Protein AF-A0A9X3M148-F1 (afdb_monomer)

Nearest PDB structures (foldseek):
  5edl-assembly1_A  TM=8.466E-01  e=3.020E-04  Bacillus subtilis

Radius of gyration: 15.79 Å; Cα contacts (8 Å, |Δi|>4): 225; chains: 1; bounding box: 52×28×41 Å

Foldseek 3Di:
DVLLLVLLLVCLVVVLVLVVVLVVVLVVDLLSNLLSLLVVLLSLCLQCVQVLDPCSSLNSLQSSQVSCLVRDPCHNVSNVVSNVLSCLLCVLCVVVVSPDDDPVSNLVSQLSSLLVVLLCSCVVSPNPDDDPVNSVVSSVSNSVSNVVSVVVSVVVSVVVVVVVVVD

Structure (mmCIF, N/CA/C/O backbone):
data_AF-A0A9X3M148-F1
#
_entry.id   AF-A0A9X3M148-F1
#
loop_
_atom_site.group_PDB
_atom_site.id
_atom_site.type_symbol
_atom_site.label_atom_id
_atom_site.label_alt_id
_atom_site.label_comp_id
_atom_site.label_asym_id
_atom_site.label_entity_id
_atom_site.label_seq_id
_atom_site.pdbx_PDB_ins_code
_atom_site.Cartn_x
_atom_site.Cartn_y
_atom_site.Cartn_z
_atom_site.occupancy
_atom_sit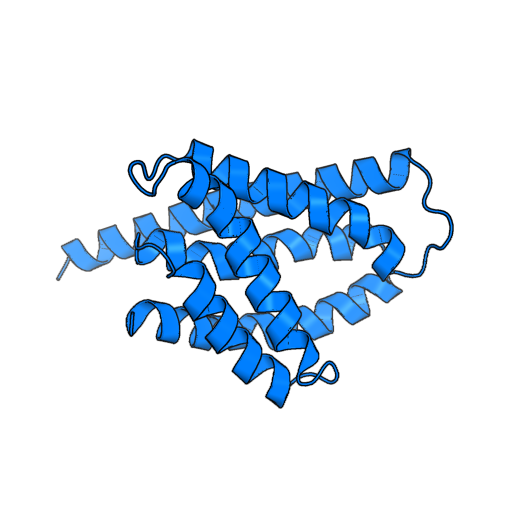e.B_iso_or_equiv
_atom_site.auth_seq_id
_atom_site.auth_comp_id
_atom_site.auth_asym_id
_atom_site.auth_atom_id
_atom_site.pdbx_PDB_model_num
ATOM 1 N N . MET A 1 1 ? -14.844 -9.957 8.561 1.00 68.12 1 MET A N 1
ATOM 2 C CA . MET A 1 1 ? -14.145 -10.593 7.429 1.00 68.12 1 MET A CA 1
ATOM 3 C C . MET A 1 1 ? -14.863 -10.338 6.116 1.00 68.12 1 MET A C 1
ATOM 5 O O . MET A 1 1 ? -14.204 -9.847 5.216 1.00 68.12 1 MET A O 1
ATOM 9 N N . LEU A 1 2 ? -16.192 -10.504 6.033 1.00 78.62 2 LEU A N 1
ATOM 10 C CA . LEU A 1 2 ? -16.962 -10.147 4.828 1.00 78.62 2 LEU A CA 1
ATOM 11 C C . LEU A 1 2 ? -16.710 -8.704 4.336 1.00 78.62 2 LEU A C 1
ATOM 13 O O . LEU A 1 2 ? -16.461 -8.490 3.161 1.00 78.62 2 LEU A O 1
ATOM 17 N N . VAL A 1 3 ? -16.671 -7.726 5.253 1.00 77.31 3 VAL A N 1
ATOM 18 C CA . VAL A 1 3 ? -16.369 -6.316 4.929 1.00 77.31 3 VAL A CA 1
ATOM 19 C C . VAL A 1 3 ? -14.938 -6.125 4.406 1.00 77.31 3 VAL A C 1
ATOM 21 O O . VAL A 1 3 ? -14.734 -5.361 3.475 1.00 77.31 3 VAL A O 1
ATOM 24 N N . ALA A 1 4 ? -13.947 -6.841 4.954 1.00 74.19 4 ALA A N 1
ATOM 25 C CA . ALA A 1 4 ? -12.562 -6.775 4.469 1.00 74.19 4 ALA A CA 1
ATOM 26 C C . ALA A 1 4 ? -12.459 -7.308 3.035 1.00 74.19 4 ALA A C 1
ATOM 28 O O . ALA A 1 4 ? -11.828 -6.683 2.189 1.00 74.19 4 ALA A O 1
ATOM 29 N N . ALA A 1 5 ? -13.135 -8.429 2.760 1.00 74.06 5 ALA A N 1
ATOM 30 C CA . ALA A 1 5 ? -13.214 -8.999 1.422 1.00 74.06 5 ALA A CA 1
ATOM 31 C C . ALA A 1 5 ? -13.942 -8.054 0.454 1.00 74.06 5 ALA A C 1
ATOM 33 O O . ALA A 1 5 ? -13.440 -7.811 -0.635 1.00 74.06 5 ALA A O 1
ATOM 34 N N . ALA A 1 6 ? -15.066 -7.455 0.862 1.00 76.94 6 ALA A N 1
ATOM 35 C CA . ALA A 1 6 ? -15.796 -6.487 0.044 1.00 76.94 6 ALA A CA 1
ATOM 36 C C . ALA A 1 6 ? -14.955 -5.242 -0.287 1.00 76.94 6 ALA A C 1
ATOM 38 O O . ALA A 1 6 ? -14.970 -4.788 -1.426 1.00 76.94 6 ALA A O 1
ATOM 39 N N . ILE A 1 7 ? -14.179 -4.724 0.674 1.00 77.31 7 ILE A N 1
ATOM 40 C CA . ILE A 1 7 ? -13.238 -3.616 0.444 1.00 77.31 7 ILE A CA 1
ATOM 41 C C . ILE A 1 7 ? -12.110 -4.051 -0.502 1.00 77.31 7 ILE A C 1
ATOM 43 O O . ILE A 1 7 ? -11.771 -3.312 -1.423 1.00 77.31 7 ILE A O 1
ATOM 47 N N . GLY A 1 8 ? -11.566 -5.259 -0.320 1.00 72.88 8 GLY A N 1
ATOM 48 C CA . GLY A 1 8 ? -10.577 -5.835 -1.234 1.00 72.88 8 GLY A CA 1
ATOM 49 C C . GLY A 1 8 ? -11.104 -5.926 -2.668 1.00 72.88 8 GLY A C 1
ATOM 50 O O . GLY A 1 8 ? -10.461 -5.441 -3.594 1.00 72.88 8 GLY A O 1
ATOM 51 N N . VAL A 1 9 ? -12.319 -6.445 -2.858 1.00 76.25 9 VAL A N 1
ATOM 52 C CA . VAL A 1 9 ? -12.974 -6.505 -4.174 1.00 76.25 9 VAL A CA 1
ATOM 53 C C . VAL A 1 9 ? -13.221 -5.100 -4.729 1.00 76.25 9 VAL A C 1
ATOM 55 O O . VAL A 1 9 ? -12.848 -4.825 -5.866 1.00 76.25 9 VAL A O 1
ATOM 58 N N . ALA A 1 10 ? -13.767 -4.178 -3.934 1.00 77.44 10 ALA A N 1
ATOM 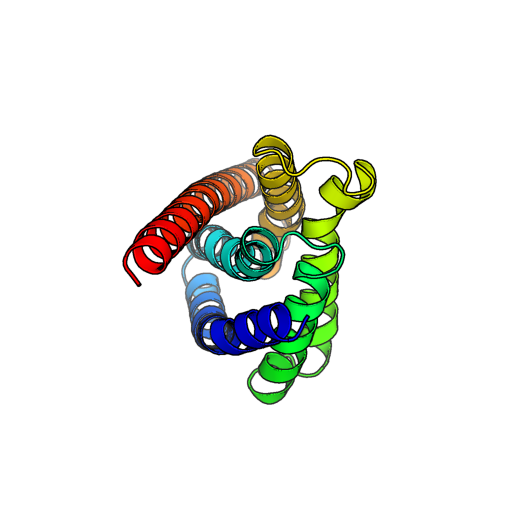59 C CA . ALA A 1 10 ? -14.030 -2.807 -4.376 1.00 77.44 10 ALA A CA 1
ATOM 60 C C . ALA A 1 10 ? -12.755 -2.086 -4.821 1.00 77.44 10 ALA A C 1
ATOM 62 O O . ALA A 1 10 ? -12.759 -1.344 -5.799 1.00 77.44 10 ALA A O 1
ATOM 63 N N . GLY A 1 11 ? -11.646 -2.319 -4.135 1.00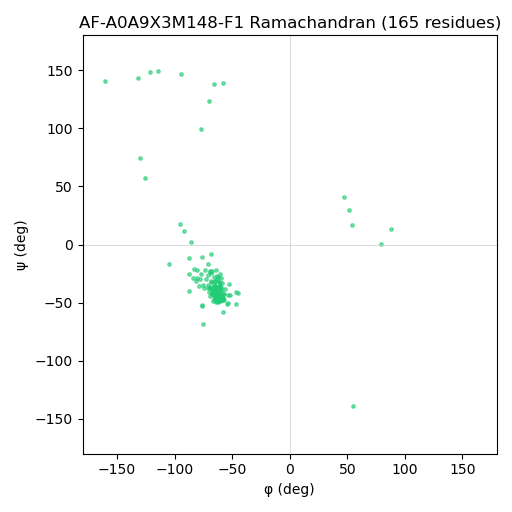 69.62 11 GLY A N 1
ATOM 64 C CA . GLY A 1 11 ? -10.403 -1.684 -4.518 1.00 69.62 11 GLY A CA 1
ATOM 65 C C . GLY A 1 11 ? -9.587 -2.453 -5.561 1.00 69.62 11 GLY A C 1
ATOM 66 O O . GLY A 1 11 ? -8.710 -1.865 -6.184 1.00 69.62 11 GLY A O 1
ATOM 67 N N . SER A 1 12 ? -9.919 -3.712 -5.863 1.00 70.31 12 SER A N 1
ATOM 68 C CA . SER A 1 12 ? -9.407 -4.374 -7.073 1.00 70.31 12 SER A CA 1
ATOM 69 C C . SER A 1 12 ? -9.837 -3.626 -8.343 1.00 70.31 12 SER A C 1
ATOM 71 O O . SER A 1 12 ? -9.043 -3.482 -9.270 1.00 70.31 12 SER A O 1
ATOM 73 N N . LEU A 1 13 ? -11.028 -3.013 -8.323 1.00 74.88 13 LEU A N 1
ATOM 74 C CA . LEU A 1 13 ? -11.509 -2.101 -9.366 1.00 74.88 13 LEU A CA 1
ATOM 75 C C . LEU A 1 13 ? -10.614 -0.864 -9.541 1.00 74.88 13 LEU A C 1
ATOM 77 O O . LEU A 1 13 ? -10.581 -0.285 -10.621 1.00 74.88 13 LEU A O 1
ATOM 81 N N . VAL A 1 14 ? -9.888 -0.468 -8.491 1.00 76.00 14 VAL A N 1
ATOM 82 C CA . VAL A 1 14 ? -8.891 0.609 -8.531 1.00 76.00 14 VAL A CA 1
ATOM 83 C C . VAL A 1 14 ? -7.526 0.062 -8.950 1.00 76.00 14 VAL A C 1
ATOM 85 O O . VAL A 1 14 ? -6.841 0.694 -9.748 1.00 76.00 14 VAL A O 1
ATOM 88 N N . VAL A 1 15 ? -7.134 -1.126 -8.477 1.00 72.00 15 VAL A N 1
ATOM 89 C CA . VAL A 1 15 ? -5.830 -1.737 -8.793 1.00 72.00 15 VAL A CA 1
ATOM 90 C C . VAL A 1 15 ? -5.676 -2.067 -10.267 1.00 72.00 15 VAL A C 1
ATOM 92 O O . VAL A 1 15 ? -4.602 -1.836 -10.814 1.00 72.00 15 VAL A O 1
ATOM 95 N N . VAL A 1 16 ? -6.715 -2.569 -10.934 1.00 72.56 16 VAL A N 1
ATOM 96 C CA . VAL A 1 16 ? -6.626 -2.912 -12.361 1.00 72.56 16 VAL A CA 1
ATOM 97 C C . VAL A 1 16 ? -6.229 -1.696 -13.216 1.00 72.56 16 VAL A C 1
ATOM 99 O O . VAL A 1 16 ? -5.169 -1.754 -13.842 1.00 72.56 16 VAL A O 1
ATOM 102 N N . PRO A 1 17 ? -6.970 -0.567 -13.221 1.00 73.31 17 PRO A N 1
ATOM 103 C CA . PRO A 1 17 ? -6.571 0.614 -13.986 1.00 73.31 17 PRO A CA 1
ATOM 104 C C . PRO A 1 17 ? -5.267 1.234 -13.472 1.00 73.31 17 PRO A C 1
ATOM 106 O O . PRO A 1 17 ? -4.484 1.752 -14.267 1.00 73.31 17 PRO A O 1
ATOM 109 N N . LEU A 1 18 ? -4.990 1.140 -12.167 1.00 74.50 18 LEU A N 1
ATOM 110 C CA . LEU A 1 18 ? -3.735 1.619 -11.587 1.00 74.50 18 LEU A CA 1
ATOM 111 C C . LEU A 1 18 ? -2.520 0.836 -12.102 1.00 74.50 18 LEU A C 1
ATOM 113 O O . LEU A 1 18 ? -1.475 1.431 -12.350 1.00 74.50 18 LEU A O 1
ATOM 117 N N . THR A 1 19 ? -2.669 -0.472 -12.315 1.00 71.62 19 THR A N 1
ATOM 118 C CA . THR A 1 19 ? -1.617 -1.335 -12.870 1.00 71.62 19 THR A CA 1
ATOM 119 C C . THR A 1 19 ? -1.298 -0.918 -14.304 1.00 71.62 19 THR A C 1
ATOM 121 O O . THR A 1 19 ? -0.129 -0.769 -14.653 1.00 71.62 19 THR A O 1
ATOM 124 N N . TYR A 1 20 ? -2.320 -0.631 -15.120 1.00 71.81 20 TYR A N 1
ATOM 125 C CA . TYR A 1 20 ? -2.113 -0.087 -16.467 1.00 71.81 20 TYR A CA 1
ATOM 126 C C . TYR A 1 20 ? -1.420 1.281 -16.423 1.00 71.81 20 TYR A C 1
ATOM 128 O O . TYR A 1 20 ? -0.430 1.484 -17.125 1.00 71.81 20 TYR A O 1
ATOM 136 N N . LEU A 1 21 ? -1.874 2.193 -15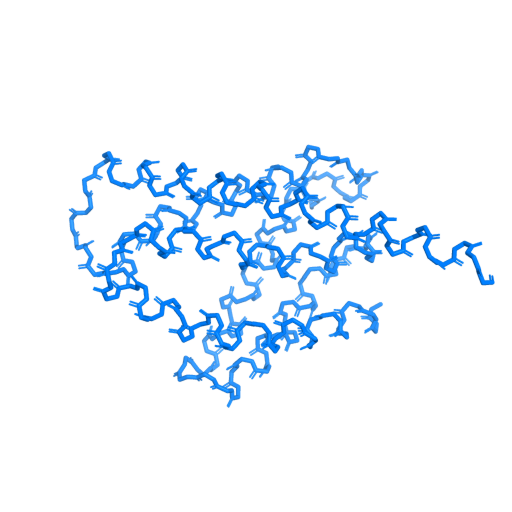.556 1.00 74.56 21 LEU A N 1
ATOM 137 C CA . LEU A 1 21 ? -1.227 3.494 -15.344 1.00 74.56 21 LEU A CA 1
ATOM 138 C C . LEU A 1 21 ? 0.245 3.356 -14.942 1.00 74.56 21 LEU A C 1
ATOM 140 O O . LEU A 1 21 ? 1.068 4.133 -15.415 1.00 74.56 21 LEU A O 1
ATOM 144 N N . GLN A 1 22 ? 0.590 2.371 -14.114 1.00 69.44 22 GLN A N 1
ATOM 145 C CA . GLN A 1 22 ? 1.971 2.109 -13.707 1.00 69.44 22 GLN A CA 1
ATOM 146 C C . GLN A 1 22 ? 2.859 1.655 -14.861 1.00 69.44 22 GLN A C 1
ATOM 148 O O . GLN A 1 22 ? 4.009 2.084 -14.938 1.00 69.44 22 GLN A O 1
ATOM 153 N N . VAL A 1 23 ? 2.340 0.824 -15.767 1.00 69.81 23 VAL A N 1
ATOM 154 C CA . VAL A 1 23 ? 3.083 0.397 -16.961 1.00 69.81 23 VAL A CA 1
ATOM 155 C C . VAL A 1 23 ? 3.384 1.604 -17.853 1.00 69.81 23 VAL A C 1
ATOM 157 O O . VAL A 1 23 ? 4.532 1.800 -18.249 1.00 69.81 23 VAL A O 1
ATOM 160 N N . PHE A 1 24 ? 2.398 2.475 -18.090 1.00 68.75 24 PHE A N 1
ATOM 161 C CA . PHE A 1 24 ? 2.614 3.729 -18.824 1.00 68.75 24 PHE A CA 1
ATOM 162 C C . PHE A 1 24 ? 3.572 4.681 -18.093 1.00 68.75 24 PHE A C 1
ATOM 164 O O . PHE A 1 24 ? 4.462 5.267 -18.710 1.00 68.75 24 PHE A O 1
ATOM 171 N N . ALA A 1 25 ? 3.432 4.808 -16.773 1.00 68.38 25 ALA A N 1
ATOM 172 C CA . ALA A 1 25 ? 4.310 5.618 -15.936 1.00 68.38 25 ALA A CA 1
ATOM 173 C C . ALA A 1 25 ? 5.762 5.121 -15.952 1.00 68.38 25 ALA A C 1
ATOM 175 O O . ALA A 1 25 ? 6.677 5.942 -15.941 1.00 68.38 25 ALA A O 1
ATOM 176 N N . GLY A 1 26 ? 5.973 3.803 -16.008 1.00 62.00 26 GLY A N 1
ATOM 177 C CA . GLY A 1 26 ? 7.296 3.188 -16.102 1.00 62.00 26 GLY A CA 1
ATOM 178 C C . GLY A 1 26 ? 8.012 3.526 -17.405 1.00 62.00 26 GLY A C 1
ATOM 179 O O . GLY A 1 26 ? 9.214 3.762 -17.388 1.00 62.00 26 GLY A O 1
ATOM 180 N N . ILE A 1 27 ? 7.272 3.639 -18.510 1.00 64.88 27 ILE A N 1
ATOM 181 C CA . ILE A 1 27 ? 7.819 4.089 -19.799 1.00 64.88 27 ILE A CA 1
ATOM 182 C C . ILE A 1 27 ? 8.154 5.587 -19.751 1.00 64.88 27 ILE A C 1
ATOM 184 O O . ILE A 1 27 ? 9.126 6.025 -20.361 1.00 64.88 27 ILE A O 1
ATOM 188 N N . ALA A 1 28 ? 7.358 6.373 -19.019 1.00 64.88 28 ALA A N 1
ATOM 189 C CA . ALA A 1 28 ? 7.547 7.811 -18.912 1.00 64.88 28 ALA A CA 1
ATOM 190 C C . ALA A 1 28 ? 8.728 8.175 -18.002 1.00 64.88 28 ALA A C 1
ATOM 192 O O . ALA A 1 28 ? 9.711 8.709 -18.502 1.00 64.88 28 ALA A O 1
ATOM 193 N N . HIS A 1 29 ? 8.632 7.941 -16.686 1.00 70.56 29 HIS A N 1
ATOM 194 C CA . HIS A 1 29 ? 9.628 8.360 -15.687 1.00 70.56 29 HIS A CA 1
ATOM 195 C C . HIS A 1 29 ? 9.496 7.566 -14.370 1.00 70.56 29 HIS A C 1
ATOM 197 O O . HIS A 1 29 ? 8.401 7.404 -13.827 1.00 70.56 29 HIS A O 1
ATOM 203 N N . VAL A 1 30 ? 10.636 7.204 -13.763 1.00 67.19 30 VAL A N 1
ATOM 204 C CA . VAL A 1 30 ? 10.735 6.476 -12.473 1.00 67.19 30 VAL A CA 1
ATOM 205 C C . VAL A 1 30 ? 9.936 7.129 -11.332 1.00 67.19 30 VAL A C 1
ATOM 207 O O . VAL A 1 30 ? 9.379 6.442 -10.477 1.00 67.19 30 VAL A O 1
ATOM 210 N N . TYR A 1 31 ? 9.842 8.461 -11.324 1.00 67.00 31 TYR A N 1
ATOM 211 C CA . TYR A 1 31 ? 9.167 9.209 -10.262 1.00 67.00 31 TYR A CA 1
ATOM 212 C C . TYR A 1 31 ? 7.640 9.089 -10.311 1.00 67.00 31 TYR A C 1
ATOM 214 O O . TYR A 1 31 ? 7.006 9.111 -9.256 1.00 67.00 31 TYR A O 1
ATOM 222 N N . LEU A 1 32 ? 7.039 8.903 -11.496 1.00 70.50 32 LEU A N 1
ATOM 223 C CA . LEU A 1 32 ? 5.601 8.626 -11.578 1.00 70.50 32 LEU A CA 1
ATOM 224 C C . LEU A 1 32 ? 5.280 7.249 -10.991 1.00 70.50 32 LEU A C 1
ATOM 226 O O . LEU A 1 32 ? 4.293 7.107 -10.270 1.00 70.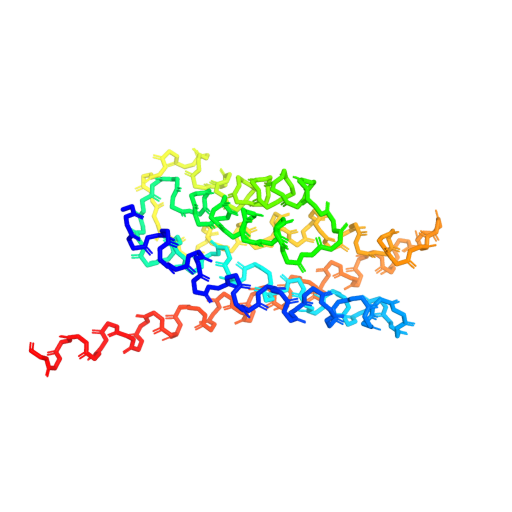50 32 LEU A O 1
ATOM 230 N N . VAL A 1 33 ? 6.136 6.253 -11.237 1.00 69.75 33 VAL A N 1
ATOM 231 C CA . VAL A 1 33 ? 5.988 4.924 -10.629 1.00 69.75 33 VAL A CA 1
ATOM 232 C C . VAL A 1 33 ? 6.055 5.038 -9.105 1.00 69.75 33 VAL A C 1
ATOM 234 O O . VAL A 1 33 ? 5.179 4.519 -8.416 1.00 69.75 33 VAL A O 1
ATOM 237 N N . ALA A 1 34 ? 7.009 5.804 -8.568 1.00 71.31 34 ALA A N 1
ATOM 238 C CA . ALA A 1 34 ? 7.103 6.042 -7.128 1.00 71.31 34 ALA A CA 1
ATOM 239 C C . ALA A 1 34 ? 5.854 6.738 -6.545 1.00 71.31 34 ALA A C 1
ATOM 241 O O . ALA A 1 34 ? 5.422 6.390 -5.447 1.00 71.31 34 ALA A O 1
ATOM 242 N N . ALA A 1 35 ? 5.231 7.667 -7.277 1.00 73.69 35 ALA A N 1
ATOM 243 C CA . ALA A 1 35 ? 3.999 8.326 -6.835 1.00 73.69 35 ALA A CA 1
ATOM 244 C C . ALA A 1 35 ? 2.807 7.354 -6.752 1.00 73.69 35 ALA A C 1
ATOM 246 O O . ALA A 1 35 ? 2.021 7.394 -5.803 1.00 73.69 35 ALA A O 1
ATOM 247 N N . THR A 1 36 ? 2.697 6.427 -7.710 1.00 75.56 36 THR A N 1
ATOM 248 C CA . THR A 1 36 ? 1.616 5.424 -7.718 1.00 75.56 36 THR A CA 1
ATOM 249 C C . THR A 1 36 ? 1.706 4.410 -6.574 1.00 75.56 36 THR A C 1
ATOM 251 O O . THR A 1 36 ? 0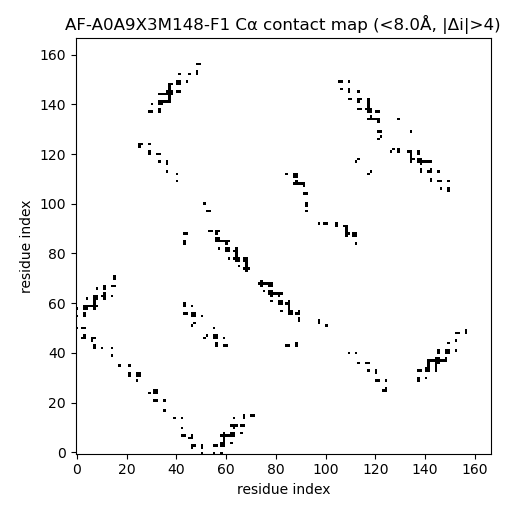.672 3.886 -6.161 1.00 75.56 36 THR A O 1
ATOM 254 N N . LEU A 1 37 ? 2.893 4.191 -5.989 1.00 75.75 37 LEU A N 1
ATOM 255 C CA . LEU A 1 37 ? 3.063 3.309 -4.823 1.00 75.75 37 LEU A CA 1
ATOM 256 C C . LEU A 1 37 ? 2.232 3.767 -3.613 1.00 75.75 37 LEU A C 1
ATOM 258 O O . LEU A 1 37 ? 1.776 2.937 -2.830 1.00 75.75 37 LEU A O 1
ATOM 262 N N . GLY A 1 38 ? 1.967 5.071 -3.485 1.00 73.88 38 GLY A N 1
ATOM 263 C CA . GLY A 1 38 ? 1.088 5.586 -2.435 1.00 73.88 38 GLY A CA 1
ATOM 264 C C . GLY A 1 38 ? -0.368 5.123 -2.579 1.00 73.88 38 GLY A C 1
ATOM 265 O O . GLY A 1 38 ? -1.012 4.828 -1.570 1.00 73.88 38 GLY A O 1
ATOM 266 N N . LEU A 1 39 ? -0.883 4.998 -3.812 1.00 77.31 39 LEU A N 1
ATOM 267 C CA . LEU A 1 39 ? -2.227 4.451 -4.061 1.00 77.31 39 LEU A CA 1
ATOM 268 C C . LEU A 1 39 ? -2.290 2.952 -3.761 1.00 77.31 39 LEU A C 1
ATOM 270 O O . LEU A 1 39 ? -3.290 2.485 -3.217 1.00 77.31 39 LEU A O 1
ATOM 274 N N . TRP A 1 40 ? -1.226 2.214 -4.084 1.00 74.94 40 TRP A N 1
ATOM 275 C CA . TRP A 1 40 ? -1.110 0.795 -3.742 1.00 74.94 40 TRP A CA 1
ATOM 276 C C . TRP A 1 40 ? -1.166 0.586 -2.230 1.00 74.94 40 TRP A C 1
ATOM 278 O O . TRP A 1 40 ? -1.959 -0.212 -1.731 1.00 74.94 40 TRP A O 1
ATOM 288 N N . PHE A 1 41 ? -0.409 1.390 -1.483 1.00 78.19 41 PHE A N 1
ATOM 289 C CA . PHE A 1 41 ? -0.444 1.352 -0.028 1.00 78.19 41 PHE A CA 1
ATOM 290 C C . PHE A 1 41 ? -1.833 1.694 0.533 1.00 78.19 41 PHE A C 1
ATOM 292 O O . PHE A 1 41 ? -2.320 1.001 1.429 1.00 78.19 41 PHE A O 1
ATOM 299 N N . LEU A 1 42 ? -2.494 2.734 0.001 1.00 78.50 42 LEU A N 1
ATOM 300 C CA . LEU A 1 42 ? -3.839 3.131 0.432 1.00 78.50 42 LEU A CA 1
ATOM 301 C C . LEU A 1 42 ? -4.807 1.954 0.364 1.00 78.50 42 LEU A C 1
ATOM 303 O O . LEU A 1 42 ? -5.517 1.665 1.324 1.00 78.50 42 LEU A O 1
ATOM 307 N N . GLN A 1 43 ? -4.824 1.284 -0.779 1.00 75.69 43 GLN A N 1
ATOM 308 C CA . GLN A 1 43 ? -5.747 0.205 -1.061 1.00 75.69 43 GLN A CA 1
ATOM 309 C C . GLN A 1 43 ? -5.628 -0.939 -0.042 1.00 75.69 43 GLN A C 1
ATOM 311 O O . GLN A 1 43 ? -6.632 -1.448 0.456 1.00 75.69 43 GLN A O 1
ATOM 316 N N . CYS A 1 44 ? -4.402 -1.308 0.312 1.00 76.06 44 CYS A N 1
ATOM 317 C CA . CYS A 1 44 ? -4.144 -2.384 1.262 1.00 76.06 44 CYS A CA 1
ATOM 318 C C . CYS A 1 44 ? -4.366 -1.936 2.721 1.00 76.06 44 CYS A C 1
ATOM 320 O O . CYS A 1 44 ? -4.793 -2.725 3.567 1.00 76.06 44 CYS A O 1
ATOM 322 N N . VAL A 1 45 ? -4.149 -0.652 3.033 1.00 79.50 45 VAL A N 1
ATOM 323 C CA . VAL A 1 45 ? -4.285 -0.125 4.401 1.00 79.50 45 VAL A CA 1
ATOM 324 C C . VAL A 1 45 ? -5.727 0.250 4.772 1.00 79.50 45 VAL A C 1
ATOM 326 O O . VAL A 1 45 ? -6.104 0.152 5.941 1.00 79.50 45 VAL A O 1
ATOM 329 N N . VAL A 1 46 ? -6.569 0.643 3.811 1.00 79.25 46 VAL A N 1
ATOM 330 C CA . VAL A 1 46 ? -7.991 0.983 4.031 1.00 79.25 46 VAL A CA 1
ATOM 331 C C . VAL A 1 46 ? -8.784 -0.138 4.727 1.00 79.25 46 VAL A C 1
ATOM 333 O O . VAL A 1 46 ? -9.413 0.151 5.751 1.00 79.25 46 VAL A O 1
ATOM 336 N N . PRO A 1 47 ? -8.758 -1.410 4.277 1.00 77.44 47 PRO A N 1
ATOM 337 C CA . PRO A 1 47 ? -9.464 -2.492 4.966 1.00 77.44 47 PRO A CA 1
ATOM 338 C C . PRO A 1 47 ? -8.949 -2.688 6.396 1.00 77.44 47 PRO A C 1
ATOM 340 O O . PRO A 1 47 ? -9.735 -2.986 7.298 1.00 77.44 47 PRO A O 1
ATOM 343 N N . LEU A 1 48 ? -7.659 -2.442 6.639 1.00 78.62 48 LEU A N 1
ATOM 344 C CA . LEU A 1 48 ? -7.058 -2.503 7.968 1.00 78.62 48 LEU A CA 1
ATOM 345 C C . LEU A 1 48 ? -7.538 -1.352 8.878 1.00 78.62 48 LEU A C 1
ATOM 347 O O . LEU A 1 48 ? -7.865 -1.589 10.043 1.00 78.62 48 LEU A O 1
ATOM 351 N N . ILE A 1 49 ? -7.662 -0.129 8.346 1.00 78.69 49 ILE A N 1
ATOM 352 C CA . ILE A 1 49 ? -8.191 1.049 9.064 1.00 78.69 49 ILE A CA 1
ATOM 353 C C . ILE A 1 49 ? -9.666 0.858 9.447 1.00 78.69 49 ILE A C 1
ATOM 355 O O . ILE A 1 49 ? -10.064 1.237 10.557 1.00 78.69 49 ILE A O 1
ATOM 359 N N . VAL A 1 50 ? -10.467 0.290 8.539 1.00 76.56 50 VAL A N 1
ATOM 360 C CA . VAL A 1 50 ? -11.916 0.102 8.718 1.00 76.56 50 VAL A CA 1
ATOM 361 C C . VAL A 1 50 ? -12.209 -1.067 9.653 1.00 76.56 50 VAL A C 1
ATOM 363 O O . VAL A 1 50 ? -12.944 -0.908 10.627 1.00 76.56 50 VAL A O 1
ATOM 366 N N . VAL A 1 51 ? -11.630 -2.239 9.378 1.00 79.00 51 VAL A N 1
ATOM 367 C CA . VAL A 1 51 ? -11.984 -3.478 10.084 1.00 79.00 51 VAL A CA 1
ATOM 368 C C . VAL A 1 51 ? -11.264 -3.586 11.426 1.00 79.00 51 VAL A C 1
ATOM 370 O O . VAL A 1 51 ? -11.833 -4.157 12.356 1.00 79.00 51 VAL A O 1
ATOM 373 N N . ARG A 1 52 ? -10.046 -3.032 11.553 1.00 76.38 52 ARG A N 1
ATOM 374 C CA . ARG A 1 52 ? -9.208 -3.092 12.769 1.00 76.38 52 ARG A CA 1
ATOM 375 C C . ARG A 1 52 ? -9.117 -4.500 13.369 1.00 76.38 52 ARG A C 1
ATOM 377 O O . ARG A 1 52 ? -9.213 -4.683 14.582 1.00 76.38 52 ARG A O 1
ATOM 384 N N . LYS A 1 53 ? -8.982 -5.511 12.507 1.00 78.50 53 LYS A N 1
ATOM 385 C CA . LYS A 1 53 ? -8.771 -6.908 12.906 1.00 78.50 53 LYS A CA 1
ATOM 386 C C . LYS A 1 53 ? -7.465 -7.437 12.319 1.00 78.50 53 LYS A C 1
ATOM 388 O O . LYS A 1 53 ? -7.114 -7.026 11.211 1.00 78.50 53 LYS A O 1
ATOM 393 N N . PRO A 1 54 ? -6.784 -8.357 13.026 1.00 76.94 54 PRO A N 1
ATOM 394 C CA . PRO A 1 54 ? -5.676 -9.106 12.445 1.00 76.94 54 PRO A CA 1
ATOM 395 C C . PRO A 1 54 ? -6.151 -9.860 11.196 1.00 76.94 54 PRO A C 1
ATOM 397 O O . PRO A 1 54 ? -7.268 -10.381 11.162 1.00 76.94 54 PRO A O 1
ATOM 400 N N . GLY A 1 55 ? -5.325 -9.869 10.161 1.00 77.25 55 GLY A N 1
ATOM 401 C CA . GLY A 1 55 ? -5.539 -10.500 8.865 1.00 77.25 55 GLY A CA 1
ATOM 402 C C . GLY A 1 55 ? -6.432 -9.714 7.908 1.00 77.25 55 GLY A C 1
ATOM 403 O O . GLY A 1 55 ? -6.691 -10.183 6.803 1.00 77.25 55 GLY A O 1
ATOM 404 N N . ALA A 1 56 ? -6.943 -8.538 8.293 1.00 81.31 56 ALA A N 1
ATOM 405 C CA . ALA A 1 56 ? -7.860 -7.781 7.437 1.00 81.31 56 ALA A CA 1
ATOM 406 C C . ALA A 1 56 ? -7.183 -7.280 6.152 1.00 81.31 56 ALA A C 1
ATOM 408 O O . ALA A 1 56 ? -7.791 -7.350 5.085 1.00 81.31 56 ALA A O 1
ATOM 409 N N . SER A 1 57 ? -5.933 -6.814 6.262 1.00 81.69 57 SER A N 1
ATOM 410 C CA . SER A 1 57 ? -5.111 -6.417 5.112 1.00 81.69 57 SER A CA 1
ATOM 411 C C . SER A 1 57 ? -4.829 -7.628 4.228 1.00 81.69 57 SER A C 1
ATOM 413 O O . SER A 1 57 ? -5.122 -7.599 3.036 1.00 81.69 57 SER A O 1
ATOM 415 N N . LEU A 1 58 ? -4.372 -8.735 4.825 1.00 84.56 58 LEU A N 1
ATOM 416 C CA . LEU A 1 58 ? -4.037 -9.960 4.103 1.00 84.56 58 LEU A CA 1
ATOM 417 C C . LEU A 1 58 ? -5.221 -10.525 3.299 1.00 84.56 58 LEU A C 1
ATOM 419 O O . LEU A 1 58 ? -5.071 -10.836 2.122 1.00 84.56 58 LEU A O 1
ATOM 423 N N . ILE A 1 59 ? -6.409 -10.618 3.907 1.00 84.06 59 ILE A N 1
ATOM 424 C CA . ILE A 1 59 ? -7.616 -11.134 3.238 1.00 84.06 59 ILE A CA 1
ATOM 425 C C . ILE A 1 59 ? -8.051 -10.200 2.106 1.00 84.06 59 ILE A C 1
ATOM 427 O O . ILE A 1 59 ? -8.443 -10.674 1.040 1.00 84.06 59 ILE A O 1
ATOM 431 N N . ALA A 1 60 ? -7.984 -8.884 2.321 1.00 83.69 60 ALA A N 1
ATOM 432 C CA . ALA A 1 60 ? -8.320 -7.921 1.283 1.00 83.69 60 ALA A CA 1
ATOM 433 C C . ALA A 1 60 ? -7.341 -8.013 0.105 1.00 83.69 60 ALA A C 1
ATOM 435 O O . ALA A 1 60 ? -7.786 -8.099 -1.037 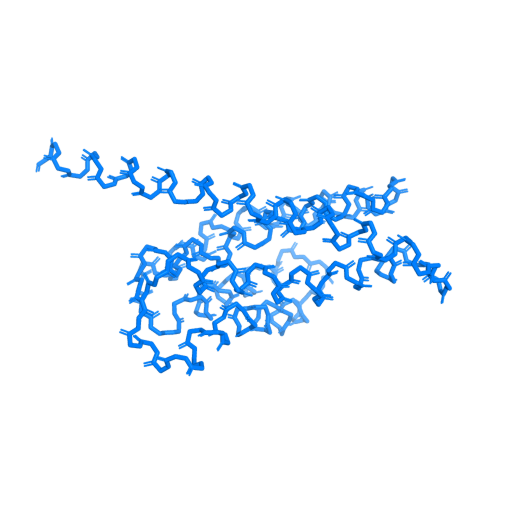1.00 83.69 60 ALA A O 1
ATOM 436 N N . CYS A 1 61 ? -6.038 -8.094 0.380 1.00 82.69 61 CYS A N 1
ATOM 437 C CA . CYS A 1 61 ? -5.001 -8.249 -0.638 1.00 82.69 61 CYS A CA 1
ATOM 438 C C . CYS A 1 61 ? -5.119 -9.579 -1.387 1.00 82.69 61 CYS A C 1
ATOM 440 O O . CYS A 1 61 ? -4.933 -9.617 -2.598 1.00 82.69 61 CYS A O 1
ATOM 442 N N . LEU A 1 62 ? -5.490 -10.662 -0.700 1.00 84.25 62 LEU A N 1
ATOM 443 C CA . LEU A 1 62 ? -5.749 -11.953 -1.334 1.00 84.25 62 LEU A CA 1
ATOM 444 C C . LEU A 1 62 ? -6.953 -11.865 -2.277 1.00 84.25 62 LEU A C 1
ATOM 446 O O . LEU A 1 62 ? -6.856 -12.287 -3.426 1.00 84.25 62 LEU A O 1
ATOM 450 N N . ALA A 1 63 ? -8.061 -11.264 -1.832 1.00 83.50 63 ALA A N 1
ATOM 451 C CA . ALA A 1 63 ? -9.234 -11.050 -2.679 1.00 83.50 63 ALA A CA 1
ATOM 452 C C . ALA A 1 63 ? -8.894 -10.187 -3.906 1.00 83.50 63 ALA A C 1
ATOM 454 O O . ALA A 1 63 ? -9.269 -10.529 -5.027 1.00 83.50 63 ALA A O 1
ATOM 455 N N . MET A 1 64 ? -8.125 -9.112 -3.714 1.00 80.94 64 MET A N 1
ATOM 456 C CA . MET A 1 64 ? -7.631 -8.291 -4.820 1.00 80.94 64 MET A CA 1
ATOM 457 C C . MET A 1 64 ? -6.727 -9.072 -5.762 1.00 80.94 64 MET A C 1
ATOM 459 O O . MET A 1 64 ? -6.825 -8.892 -6.968 1.00 80.94 64 MET A O 1
ATOM 463 N N . GLY A 1 65 ? -5.852 -9.919 -5.223 1.00 78.38 65 GLY A N 1
ATOM 464 C CA . GLY A 1 65 ? -4.931 -10.733 -5.999 1.00 78.38 65 GLY A CA 1
ATOM 465 C C . GLY A 1 65 ? -5.660 -11.725 -6.877 1.00 78.38 65 GLY A C 1
ATOM 466 O O . GLY A 1 65 ? -5.310 -11.852 -8.043 1.00 78.38 65 GLY A O 1
ATOM 467 N N . VAL A 1 66 ? -6.714 -12.361 -6.365 1.00 82.75 66 VAL A N 1
ATOM 468 C CA . VAL A 1 66 ? -7.558 -13.270 -7.152 1.00 82.75 66 VAL A CA 1
ATOM 469 C C . VAL A 1 66 ? -8.228 -12.533 -8.314 1.00 82.75 66 VAL A C 1
ATOM 471 O O . VAL A 1 66 ? -8.200 -13.025 -9.440 1.00 82.75 66 VAL A O 1
ATOM 474 N N . VAL A 1 67 ? -8.776 -11.336 -8.076 1.00 80.12 67 VAL A N 1
ATOM 475 C CA . VAL A 1 67 ? -9.373 -10.525 -9.153 1.00 80.12 67 VAL A CA 1
ATOM 476 C C . VAL A 1 67 ? -8.301 -10.068 -10.143 1.00 80.12 67 VAL A C 1
ATOM 478 O O . VAL A 1 67 ? -8.457 -10.241 -11.349 1.00 80.12 67 VAL A O 1
ATOM 481 N N . SER A 1 68 ? -7.180 -9.554 -9.635 1.00 73.31 68 SER A N 1
ATOM 482 C CA . SER A 1 68 ? -6.062 -9.073 -10.444 1.00 73.31 68 SER A CA 1
ATOM 483 C C . SER A 1 68 ? -5.476 -10.186 -11.311 1.00 73.31 68 SER A C 1
ATOM 485 O O . SER A 1 68 ? -5.207 -9.953 -12.485 1.00 73.31 68 SER A O 1
ATOM 487 N N . ALA A 1 69 ? -5.367 -11.411 -10.794 1.00 76.62 69 ALA A N 1
ATOM 488 C CA . ALA A 1 69 ? -4.890 -12.573 -11.537 1.00 76.62 69 ALA A CA 1
ATOM 489 C C . ALA A 1 69 ? -5.789 -12.944 -12.724 1.00 76.62 69 ALA A C 1
ATOM 491 O O . ALA A 1 69 ? -5.290 -13.470 -13.716 1.00 76.62 69 ALA A O 1
ATOM 492 N N . ALA A 1 70 ? -7.092 -12.658 -12.643 1.00 74.62 70 ALA A N 1
ATOM 493 C CA . ALA A 1 70 ? -8.023 -12.859 -13.751 1.00 74.62 70 ALA A CA 1
ATOM 494 C C . ALA A 1 70 ? -7.972 -11.717 -14.784 1.00 74.62 70 ALA A C 1
ATOM 496 O O . ALA A 1 70 ? -8.255 -11.937 -15.958 1.00 74.62 70 ALA A O 1
ATOM 497 N N . THR A 1 71 ? -7.627 -10.498 -14.358 1.00 71.06 71 THR A N 1
ATOM 498 C CA . THR A 1 71 ? -7.704 -9.286 -15.198 1.00 71.06 71 THR A CA 1
ATOM 499 C C . THR A 1 71 ? -6.365 -8.764 -15.724 1.00 71.06 71 THR A C 1
ATOM 501 O O . THR A 1 71 ? -6.357 -7.940 -16.638 1.00 71.06 71 THR A O 1
ATOM 504 N N . THR A 1 72 ? -5.237 -9.181 -15.145 1.00 65.88 72 THR A N 1
ATOM 505 C CA . THR A 1 72 ? -3.902 -8.664 -15.485 1.00 65.88 72 THR A CA 1
ATOM 506 C C . THR A 1 72 ? -3.021 -9.738 -16.126 1.00 65.88 72 THR A C 1
ATOM 508 O O . THR A 1 72 ? -3.117 -10.915 -15.776 1.00 65.88 72 THR A O 1
ATOM 511 N N . PRO A 1 73 ? -2.097 -9.348 -17.026 1.00 62.81 73 PRO A N 1
ATOM 512 C CA . PRO A 1 73 ? -1.183 -10.283 -17.686 1.00 62.81 73 PRO A CA 1
ATOM 513 C C . PRO A 1 73 ? -0.144 -10.909 -16.738 1.00 62.81 73 PRO A C 1
ATOM 515 O O . PRO A 1 73 ? 0.554 -11.837 -17.132 1.00 62.81 73 PRO A O 1
ATOM 518 N N . PHE A 1 74 ? -0.048 -10.442 -15.486 1.00 64.06 74 PHE A N 1
ATOM 519 C CA . PHE A 1 74 ? 0.800 -11.043 -14.450 1.00 64.06 74 PHE A CA 1
ATOM 520 C C . PHE A 1 74 ? 0.264 -12.395 -13.947 1.00 64.06 74 PHE A C 1
ATOM 522 O O . PHE A 1 74 ? 1.007 -13.157 -13.321 1.00 64.06 74 PHE A O 1
ATOM 529 N N . GLY A 1 75 ? -1.009 -12.710 -14.218 1.00 68.94 75 GLY A N 1
ATOM 530 C CA . GLY A 1 75 ? -1.630 -13.984 -13.871 1.00 68.94 75 GLY A CA 1
ATOM 531 C C . GLY A 1 75 ? -1.514 -14.317 -12.381 1.00 68.94 75 GLY A C 1
ATOM 532 O O . GLY A 1 75 ? -1.642 -13.457 -11.510 1.00 68.94 75 GLY A O 1
ATOM 533 N N . VAL A 1 76 ? -1.232 -15.584 -12.072 1.00 75.00 76 VAL A N 1
ATOM 534 C CA . VAL A 1 76 ? -1.183 -16.109 -10.694 1.00 75.00 76 VAL A CA 1
ATOM 535 C C . VAL A 1 76 ? -0.079 -15.474 -9.835 1.00 75.00 76 VAL A C 1
ATOM 537 O O . VAL A 1 76 ? -0.183 -15.463 -8.609 1.00 75.00 76 VAL A O 1
ATOM 540 N N . ALA A 1 77 ? 0.958 -14.896 -10.454 1.00 74.81 77 ALA A N 1
ATOM 541 C CA . ALA A 1 77 ? 2.044 -14.231 -9.735 1.00 74.81 77 ALA A CA 1
ATOM 542 C C . ALA A 1 77 ? 1.571 -12.966 -8.994 1.00 74.81 77 ALA A C 1
ATOM 544 O O . ALA A 1 77 ? 2.111 -12.637 -7.934 1.00 74.81 77 ALA A O 1
ATOM 545 N N . ALA A 1 78 ? 0.516 -12.302 -9.488 1.00 72.38 78 ALA A N 1
ATOM 546 C CA . ALA A 1 78 ? -0.084 -11.143 -8.828 1.00 72.38 78 ALA A CA 1
ATOM 547 C C . ALA A 1 78 ? -0.642 -11.489 -7.436 1.00 72.38 78 ALA A C 1
ATOM 549 O O . ALA A 1 78 ? -0.579 -10.667 -6.523 1.00 72.38 78 ALA A O 1
ATOM 550 N N . ILE A 1 79 ? -1.132 -12.723 -7.249 1.00 80.25 79 ILE A N 1
ATOM 551 C CA . ILE A 1 79 ? -1.640 -13.200 -5.955 1.00 80.25 79 ILE A CA 1
ATOM 552 C C . ILE A 1 79 ? -0.509 -13.219 -4.926 1.00 80.25 79 ILE A C 1
ATOM 554 O O . ILE A 1 79 ? -0.660 -12.681 -3.831 1.00 80.25 79 ILE A O 1
ATOM 558 N N . GLY A 1 80 ? 0.637 -13.801 -5.289 1.00 79.94 80 GLY A N 1
ATOM 559 C CA . GLY A 1 80 ? 1.799 -13.882 -4.406 1.00 79.94 80 GLY A CA 1
ATOM 560 C C . GLY A 1 80 ? 2.331 -12.502 -4.019 1.00 79.94 80 GLY A C 1
ATOM 561 O O . GLY A 1 80 ? 2.579 -12.253 -2.840 1.00 79.94 80 GLY A O 1
ATOM 562 N N . ALA A 1 81 ? 2.434 -11.589 -4.990 1.00 79.94 81 ALA A N 1
ATOM 563 C CA . ALA A 1 81 ? 2.884 -10.221 -4.748 1.00 79.94 81 ALA A CA 1
ATOM 564 C C . ALA A 1 81 ? 1.960 -9.476 -3.769 1.00 79.94 81 ALA A C 1
ATOM 566 O O . ALA A 1 81 ? 2.434 -8.927 -2.777 1.00 79.94 81 ALA A O 1
ATOM 567 N N . LEU A 1 82 ? 0.643 -9.529 -3.985 1.00 82.06 82 LEU A N 1
ATOM 568 C CA . LEU A 1 82 ? -0.330 -8.838 -3.135 1.00 82.06 82 LEU A CA 1
ATOM 569 C C . LEU A 1 82 ? -0.433 -9.452 -1.735 1.00 82.06 82 LEU A C 1
ATOM 571 O O . LEU A 1 82 ? -0.559 -8.724 -0.753 1.00 82.06 82 LEU A O 1
ATOM 575 N N . ILE A 1 83 ? -0.326 -10.777 -1.600 1.00 85.12 83 ILE A N 1
ATOM 576 C CA . ILE A 1 83 ? -0.239 -11.419 -0.278 1.00 85.12 83 ILE A CA 1
ATOM 577 C C . ILE A 1 83 ? 1.016 -10.942 0.460 1.00 85.12 83 ILE A C 1
ATOM 579 O O . ILE A 1 83 ? 0.936 -10.610 1.645 1.00 85.12 83 ILE A O 1
ATOM 583 N N . MET A 1 84 ? 2.158 -10.876 -0.232 1.00 83.56 84 MET A N 1
ATOM 584 C CA . MET A 1 84 ? 3.405 -10.381 0.350 1.00 83.56 84 MET A CA 1
ATOM 585 C C . MET A 1 84 ? 3.267 -8.924 0.805 1.00 83.56 84 MET A C 1
ATOM 587 O O . MET A 1 84 ? 3.695 -8.591 1.907 1.00 83.56 84 MET A O 1
ATOM 591 N N . GLU A 1 85 ? 2.628 -8.067 0.007 1.00 81.56 85 GLU A N 1
ATOM 592 C CA . GLU A 1 85 ? 2.348 -6.678 0.385 1.00 81.56 85 GLU A CA 1
ATOM 593 C C . GLU A 1 85 ? 1.414 -6.572 1.590 1.00 81.56 85 GLU A C 1
ATOM 595 O O . GLU A 1 85 ? 1.702 -5.836 2.536 1.00 81.56 85 GLU A O 1
ATOM 600 N N . GLY A 1 86 ? 0.316 -7.331 1.583 1.00 82.88 86 GLY A N 1
ATOM 601 C CA . GLY A 1 86 ? -0.629 -7.376 2.691 1.00 82.88 86 GLY A CA 1
ATOM 602 C C . GLY A 1 86 ? 0.058 -7.773 3.995 1.00 82.88 86 GLY A C 1
ATOM 603 O O . GLY A 1 86 ? -0.162 -7.123 5.018 1.00 82.88 86 GLY A O 1
ATOM 604 N N . LEU A 1 87 ? 0.946 -8.771 3.935 1.00 85.50 87 LEU A N 1
ATOM 605 C CA . LEU A 1 87 ? 1.761 -9.220 5.061 1.00 85.50 87 LEU A CA 1
ATOM 606 C C . LEU A 1 87 ? 2.775 -8.157 5.502 1.00 85.50 87 LEU A C 1
ATOM 608 O O . LEU A 1 87 ? 2.945 -7.933 6.699 1.00 85.50 87 LEU A O 1
ATOM 612 N N . LEU A 1 88 ? 3.421 -7.472 4.555 1.00 83.94 88 LEU A N 1
ATOM 613 C CA . LEU A 1 88 ? 4.404 -6.425 4.839 1.00 83.94 88 LEU A CA 1
ATOM 614 C C . LEU A 1 88 ? 3.773 -5.239 5.582 1.00 83.94 88 LEU A C 1
ATOM 616 O O . LEU A 1 88 ? 4.354 -4.716 6.534 1.00 83.94 88 LEU A O 1
ATOM 620 N N . ILE A 1 89 ? 2.564 -4.848 5.178 1.00 82.19 89 ILE A N 1
ATOM 621 C CA . ILE A 1 89 ? 1.780 -3.790 5.833 1.00 82.19 89 ILE A CA 1
ATOM 622 C C . ILE A 1 89 ? 1.322 -4.235 7.223 1.00 82.19 89 ILE A C 1
ATOM 624 O O . ILE A 1 89 ? 1.208 -3.421 8.138 1.00 82.19 89 ILE A O 1
ATOM 628 N N . GLU A 1 90 ? 1.073 -5.528 7.408 1.00 83.88 90 GLU A N 1
ATOM 629 C CA . GLU A 1 90 ? 0.624 -6.070 8.684 1.00 83.88 90 GLU A CA 1
ATOM 630 C C . GLU A 1 90 ? 1.770 -6.342 9.670 1.00 83.88 90 GLU A C 1
ATOM 632 O O . GLU A 1 90 ? 1.554 -6.346 10.882 1.00 83.88 90 GLU A O 1
ATOM 637 N N . LEU A 1 91 ? 3.003 -6.483 9.178 1.00 84.12 91 LEU A N 1
ATOM 638 C CA . LEU A 1 91 ? 4.207 -6.770 9.959 1.00 84.12 91 LEU A CA 1
ATOM 639 C C . LEU A 1 91 ? 4.370 -5.898 11.229 1.00 84.12 91 LEU A C 1
ATOM 641 O O . LEU A 1 91 ? 4.532 -6.465 12.311 1.00 84.12 91 LEU A O 1
ATOM 645 N N . PRO A 1 92 ? 4.275 -4.552 11.188 1.00 78.19 92 PRO A N 1
ATOM 646 C CA . PRO A 1 92 ? 4.399 -3.722 12.394 1.00 78.19 92 PRO A CA 1
ATOM 647 C C . PRO A 1 92 ? 3.228 -3.895 13.381 1.00 78.19 92 PRO A C 1
ATOM 649 O O . PRO A 1 92 ? 3.391 -3.694 14.591 1.00 78.19 92 PRO A O 1
ATOM 652 N N . PHE A 1 93 ? 2.052 -4.311 12.908 1.00 79.31 93 PHE A N 1
ATOM 653 C CA . PHE A 1 93 ? 0.932 -4.691 13.776 1.00 79.31 93 PHE A CA 1
ATOM 654 C C . PHE A 1 93 ? 1.160 -6.067 14.411 1.00 79.31 93 PHE A C 1
ATOM 656 O O . PHE A 1 93 ? 0.852 -6.259 15.589 1.00 79.31 93 PHE A O 1
ATOM 663 N N . MET A 1 94 ? 1.789 -6.985 13.677 1.00 80.06 94 MET A N 1
ATOM 664 C CA . MET A 1 94 ? 2.192 -8.304 14.164 1.00 80.06 94 MET A CA 1
ATOM 665 C C . MET A 1 94 ? 3.265 -8.201 15.258 1.00 80.06 94 MET A C 1
ATOM 667 O O . MET A 1 94 ? 3.127 -8.821 16.311 1.00 80.06 94 MET A O 1
ATOM 671 N N . VAL A 1 95 ? 4.269 -7.332 15.075 1.00 79.69 95 VAL A N 1
ATOM 672 C CA . VAL A 1 95 ? 5.306 -7.023 16.087 1.00 79.69 95 VAL A CA 1
ATOM 673 C C . VAL A 1 95 ? 4.694 -6.489 17.382 1.00 79.69 95 VAL A C 1
ATOM 675 O O . VAL A 1 95 ? 5.176 -6.757 18.479 1.00 79.69 95 VAL A O 1
ATOM 678 N N . THR A 1 96 ? 3.592 -5.751 17.274 1.00 78.06 96 THR A N 1
ATOM 679 C CA . THR A 1 96 ? 2.868 -5.209 18.429 1.00 78.06 96 THR A CA 1
ATOM 680 C C . THR A 1 96 ? 1.756 -6.137 18.931 1.00 78.06 96 THR A C 1
ATOM 682 O O . THR A 1 96 ? 0.944 -5.722 19.766 1.00 78.06 96 THR A O 1
ATOM 685 N N . LEU A 1 97 ? 1.721 -7.393 18.456 1.00 76.50 97 LEU A N 1
ATOM 686 C CA . LEU A 1 97 ? 0.740 -8.430 18.806 1.00 76.50 97 LEU A CA 1
ATOM 687 C C . LEU A 1 97 ? -0.715 -7.959 18.654 1.00 76.50 97 LEU A C 1
ATOM 689 O O . LEU A 1 97 ? -1.589 -8.3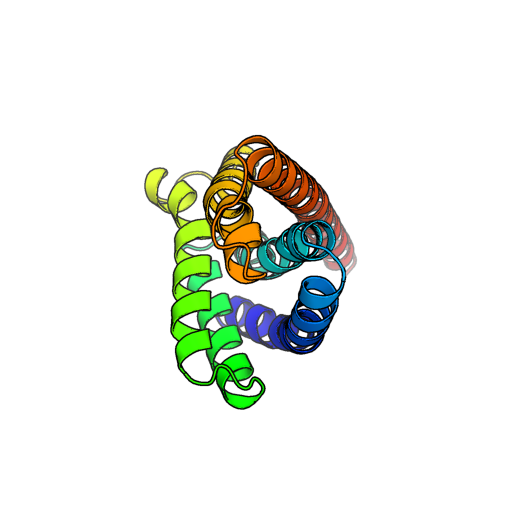70 19.417 1.00 76.50 97 LEU A O 1
ATOM 693 N N . TYR A 1 98 ? -0.974 -7.037 17.721 1.00 73.56 98 TYR A N 1
ATOM 694 C CA . TYR A 1 98 ? -2.279 -6.397 17.507 1.00 73.56 98 TYR A CA 1
ATOM 695 C C . TYR A 1 98 ? -2.883 -5.733 18.758 1.00 73.56 98 TYR A C 1
ATOM 697 O O . TYR A 1 98 ? -4.074 -5.412 18.787 1.00 73.56 98 TYR A O 1
ATOM 705 N N . ARG A 1 99 ? -2.075 -5.488 19.802 1.00 67.94 99 ARG A N 1
ATOM 706 C CA . ARG A 1 99 ? -2.540 -4.893 21.068 1.00 67.94 99 ARG A CA 1
ATOM 707 C C . ARG A 1 99 ? -2.832 -3.403 20.949 1.00 67.94 99 ARG A C 1
ATOM 709 O O . ARG A 1 99 ? -3.542 -2.850 21.784 1.00 67.94 99 ARG A O 1
ATOM 716 N N . ARG A 1 100 ? -2.252 -2.730 19.955 1.00 71.94 100 ARG A N 1
ATOM 717 C CA . ARG A 1 100 ? -2.387 -1.285 19.744 1.00 71.94 100 ARG A CA 1
ATOM 718 C C . ARG A 1 100 ? -2.726 -1.016 18.280 1.00 71.94 100 ARG A C 1
ATOM 720 O O . ARG A 1 100 ? -2.231 -1.719 17.408 1.00 71.94 100 ARG A O 1
ATOM 727 N N . TRP A 1 101 ? -3.574 -0.011 18.060 1.00 74.31 101 TRP A N 1
ATOM 728 C CA . TRP A 1 101 ? -3.994 0.500 16.748 1.00 74.31 101 TRP A CA 1
ATOM 729 C C . TRP A 1 101 ? -3.732 2.009 16.691 1.00 74.31 101 TRP A C 1
ATOM 731 O O . TRP A 1 101 ? -4.644 2.830 16.565 1.00 74.31 101 TRP A O 1
ATOM 741 N N . THR A 1 102 ? -2.480 2.390 16.912 1.00 76.31 102 THR A N 1
ATOM 742 C CA . THR A 1 102 ? -2.029 3.775 17.007 1.00 76.31 102 THR A CA 1
ATOM 743 C C . THR A 1 102 ? -1.517 4.262 15.650 1.00 76.31 102 THR A C 1
ATOM 745 O O . THR A 1 102 ? -0.929 3.518 14.868 1.00 76.31 102 THR A O 1
ATOM 748 N N . ARG A 1 103 ? -1.721 5.554 15.361 1.00 79.56 103 ARG A N 1
ATOM 749 C CA . ARG A 1 103 ? -1.219 6.227 14.146 1.00 79.56 103 ARG A CA 1
ATOM 750 C C . ARG A 1 103 ? 0.249 5.900 13.792 1.00 79.56 103 ARG A C 1
ATOM 752 O O . ARG A 1 103 ? 0.498 5.663 12.614 1.00 79.56 103 ARG A O 1
ATOM 759 N N . PRO A 1 104 ? 1.210 5.821 14.738 1.00 80.19 104 PRO A N 1
ATOM 760 C CA . PRO A 1 104 ? 2.593 5.476 14.403 1.00 80.19 104 PRO A CA 1
ATOM 761 C C . PRO A 1 104 ? 2.780 4.076 13.803 1.00 80.19 104 PRO A C 1
ATOM 763 O O . PRO A 1 104 ? 3.694 3.907 13.010 1.00 80.19 104 PRO A O 1
ATOM 766 N N . GLN A 1 105 ? 1.933 3.084 14.098 1.00 80.62 105 GLN A N 1
ATOM 767 C CA . GLN A 1 105 ? 2.054 1.757 13.467 1.00 80.62 105 GLN A CA 1
ATOM 768 C C . GLN A 1 105 ? 1.699 1.807 11.980 1.00 80.62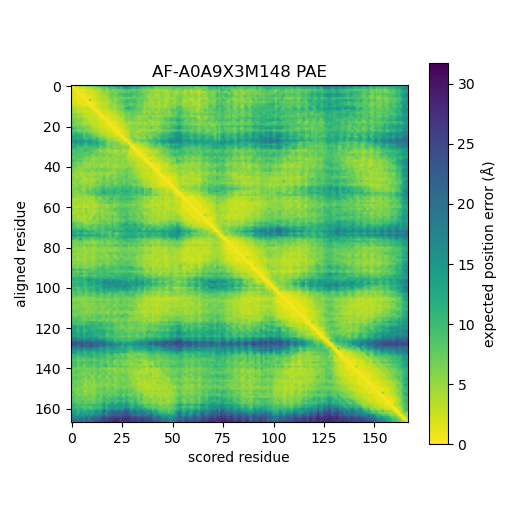 105 GLN A C 1
ATOM 770 O O . GLN A 1 105 ? 2.358 1.182 11.152 1.00 80.62 105 GLN A O 1
ATOM 775 N N . PHE A 1 106 ? 0.696 2.612 11.627 1.00 80.69 106 PHE A N 1
ATOM 776 C CA . PHE A 1 106 ? 0.345 2.863 10.233 1.00 80.69 106 PHE A CA 1
ATOM 777 C C . PHE A 1 106 ? 1.463 3.607 9.493 1.00 80.69 106 PHE A C 1
ATOM 779 O O . PHE A 1 106 ? 1.780 3.264 8.358 1.00 80.69 106 PHE A O 1
ATOM 786 N N . VAL A 1 107 ? 2.113 4.570 10.155 1.00 83.56 107 VAL A N 1
ATOM 787 C CA . VAL A 1 107 ? 3.297 5.257 9.611 1.00 83.56 107 VAL A CA 1
ATOM 788 C C . VAL A 1 107 ? 4.478 4.295 9.457 1.00 83.56 107 VAL A C 1
ATOM 790 O O . VAL A 1 107 ? 5.136 4.314 8.423 1.00 83.56 107 VAL A O 1
ATOM 793 N N . ALA A 1 108 ? 4.712 3.406 10.427 1.00 84.88 108 ALA A N 1
ATOM 794 C CA . ALA A 1 108 ? 5.743 2.373 10.333 1.00 84.88 108 ALA A CA 1
ATOM 795 C C . ALA A 1 108 ? 5.483 1.411 9.163 1.00 84.88 108 ALA A C 1
ATOM 797 O O . ALA A 1 108 ? 6.416 1.041 8.457 1.00 84.88 108 ALA A O 1
ATOM 798 N N . SER A 1 109 ? 4.217 1.067 8.909 1.00 83.56 109 SER A N 1
ATOM 799 C CA . SER A 1 109 ? 3.810 0.254 7.752 1.00 83.56 109 SER A CA 1
ATOM 800 C C . SER A 1 109 ? 4.105 0.975 6.437 1.00 83.56 109 SER A C 1
ATOM 802 O O . SER A 1 109 ? 4.680 0.385 5.529 1.00 83.56 109 SER A O 1
ATOM 804 N N . ALA A 1 110 ? 3.767 2.267 6.353 1.00 83.31 110 ALA A N 1
ATOM 805 C CA . ALA A 1 110 ? 4.062 3.099 5.188 1.00 83.31 110 ALA A CA 1
ATOM 806 C C . ALA A 1 110 ? 5.574 3.236 4.953 1.00 83.31 110 ALA A C 1
ATOM 808 O O . ALA A 1 110 ? 6.022 3.179 3.809 1.00 83.31 110 ALA A O 1
ATOM 809 N N . MET A 1 111 ? 6.365 3.370 6.024 1.00 84.88 111 MET A N 1
ATOM 810 C CA . MET A 1 111 ? 7.828 3.396 5.956 1.00 84.88 111 MET A CA 1
ATOM 811 C C . MET A 1 111 ? 8.403 2.073 5.459 1.00 84.88 111 MET A C 1
ATOM 813 O O . MET A 1 111 ? 9.213 2.092 4.539 1.00 84.88 111 MET A O 1
ATOM 817 N N . LEU A 1 112 ? 7.969 0.939 6.017 1.00 84.75 112 LEU A N 1
ATOM 818 C CA . LEU A 1 112 ? 8.399 -0.396 5.588 1.00 84.75 112 LEU A CA 1
ATOM 819 C C . LEU A 1 112 ? 8.053 -0.650 4.118 1.00 84.75 112 LEU A C 1
ATOM 821 O O . LEU A 1 112 ? 8.918 -1.050 3.340 1.00 84.75 112 LEU A O 1
ATOM 825 N N . PHE A 1 113 ? 6.813 -0.354 3.727 1.00 82.38 113 PHE A N 1
ATOM 826 C CA . PHE A 1 113 ? 6.351 -0.513 2.353 1.00 82.38 113 PHE A CA 1
ATOM 827 C C . PHE A 1 113 ? 7.146 0.368 1.386 1.00 82.38 113 PHE A C 1
ATOM 829 O O . PHE A 1 113 ? 7.670 -0.120 0.388 1.00 82.38 113 PHE A O 1
ATOM 836 N N . SER A 1 114 ? 7.309 1.652 1.713 1.00 80.56 114 SER A N 1
ATOM 837 C CA . SER A 1 114 ? 8.060 2.590 0.874 1.00 80.56 114 SER A CA 1
ATOM 838 C C . SER A 1 114 ? 9.542 2.231 0.809 1.00 80.56 114 SER A C 1
ATOM 840 O O . SER A 1 114 ? 10.145 2.373 -0.248 1.00 80.56 114 SER A O 1
ATOM 842 N N . ALA A 1 115 ? 10.134 1.730 1.897 1.00 81.56 115 ALA A N 1
ATOM 843 C CA . ALA A 1 115 ? 11.532 1.299 1.928 1.00 81.56 115 ALA A CA 1
ATOM 844 C C . ALA A 1 115 ? 11.759 0.114 0.997 1.00 81.56 115 ALA A C 1
ATOM 846 O O . ALA A 1 115 ? 12.712 0.114 0.220 1.00 81.56 115 ALA A O 1
ATOM 847 N N . MET A 1 116 ? 10.860 -0.866 1.035 1.00 80.88 116 MET A N 1
ATOM 848 C CA . MET A 1 116 ? 10.992 -2.066 0.221 1.00 80.88 116 MET A CA 1
ATOM 849 C C . MET A 1 116 ? 10.630 -1.790 -1.244 1.00 80.88 116 MET A C 1
ATOM 851 O O . MET A 1 116 ? 11.448 -2.011 -2.131 1.00 80.88 116 MET A O 1
ATOM 855 N N . MET A 1 117 ? 9.452 -1.225 -1.510 1.00 77.12 117 MET A N 1
ATOM 856 C CA . MET A 1 117 ? 8.973 -0.999 -2.879 1.00 77.12 117 MET A CA 1
ATOM 857 C C . MET A 1 117 ? 9.605 0.225 -3.548 1.00 77.12 117 MET A C 1
ATOM 859 O O . MET A 1 117 ? 9.914 0.190 -4.737 1.00 77.12 117 MET A O 1
ATOM 863 N N . GLY A 1 118 ? 9.871 1.297 -2.802 1.00 71.62 118 GLY A N 1
ATOM 864 C CA . GLY A 1 118 ? 10.498 2.509 -3.338 1.00 71.62 118 GLY A CA 1
ATOM 865 C C . GLY A 1 118 ? 11.959 2.306 -3.749 1.00 71.62 118 GLY A C 1
ATOM 866 O O . GLY A 1 118 ? 12.401 2.907 -4.726 1.00 71.62 118 GLY A O 1
ATOM 867 N N . THR A 1 119 ? 12.699 1.417 -3.073 1.00 73.19 119 THR A N 1
ATOM 868 C CA . THR A 1 119 ? 14.060 1.036 -3.500 1.00 73.19 119 THR A CA 1
ATOM 869 C C . THR A 1 119 ? 14.055 0.066 -4.683 1.00 73.19 119 THR A C 1
ATOM 871 O O . THR A 1 119 ? 15.003 0.058 -5.470 1.00 73.19 119 THR A O 1
ATOM 874 N N . MET A 1 120 ? 12.980 -0.710 -4.848 1.00 72.25 120 MET A N 1
ATOM 875 C CA . MET A 1 120 ? 12.770 -1.611 -5.986 1.00 72.25 120 MET A CA 1
ATOM 876 C C . MET A 1 120 ? 12.253 -0.894 -7.244 1.00 72.25 120 MET A C 1
ATOM 878 O O . MET A 1 120 ? 12.479 -1.385 -8.350 1.00 72.25 120 MET A O 1
ATOM 882 N N . ALA A 1 121 ? 11.628 0.282 -7.114 1.00 68.31 121 ALA A N 1
ATOM 883 C CA . ALA A 1 121 ? 11.042 1.025 -8.235 1.00 68.31 121 ALA A CA 1
ATOM 884 C C . ALA A 1 121 ? 12.014 1.301 -9.409 1.00 68.31 121 ALA A C 1
ATOM 886 O O . ALA A 1 121 ? 11.625 1.068 -10.554 1.00 68.31 121 ALA A O 1
ATOM 887 N N . PRO A 1 122 ? 13.286 1.705 -9.199 1.00 65.12 122 PRO A N 1
ATOM 888 C CA . PRO A 1 122 ? 14.226 1.922 -10.304 1.00 65.12 122 PRO A CA 1
ATOM 889 C C . PRO A 1 122 ? 14.581 0.638 -11.055 1.00 65.12 122 PRO A C 1
ATOM 891 O O . PRO A 1 122 ? 14.759 0.656 -12.272 1.00 65.12 122 PRO A O 1
ATOM 894 N N . ARG A 1 123 ? 14.638 -0.493 -10.341 1.00 65.56 123 ARG A N 1
ATOM 895 C CA . ARG A 1 123 ? 14.887 -1.806 -10.949 1.00 65.56 123 ARG A CA 1
ATOM 896 C C . ARG A 1 123 ? 13.687 -2.282 -11.758 1.00 65.56 123 ARG A C 1
ATOM 898 O O . ARG A 1 123 ? 13.876 -2.835 -12.834 1.00 65.56 123 ARG A O 1
ATOM 905 N N . ALA A 1 124 ? 12.472 -2.010 -11.281 1.00 62.56 124 ALA A N 1
ATOM 906 C CA . ALA A 1 124 ? 11.238 -2.345 -11.992 1.00 62.56 124 ALA A CA 1
ATOM 907 C C . ALA A 1 124 ? 11.100 -1.609 -13.340 1.00 62.56 124 ALA A C 1
ATOM 909 O O . ALA A 1 124 ? 10.485 -2.133 -14.261 1.00 62.56 124 ALA A O 1
ATOM 910 N N . VAL A 1 125 ? 11.713 -0.429 -13.477 1.00 61.94 125 VAL A N 1
ATOM 911 C CA . VAL A 1 125 ? 11.743 0.360 -14.726 1.00 61.94 125 VAL A CA 1
ATOM 912 C C . VAL A 1 125 ? 12.897 -0.060 -15.664 1.00 61.94 125 VAL A C 1
ATOM 914 O O . VAL A 1 125 ? 13.064 0.493 -16.745 1.00 61.94 125 VAL A O 1
ATOM 917 N N . GLY A 1 126 ? 13.689 -1.075 -15.298 1.00 62.34 126 GLY A N 1
ATOM 918 C CA . GLY A 1 126 ? 14.765 -1.608 -16.144 1.00 62.34 126 GLY A CA 1
ATOM 919 C C . GLY A 1 126 ? 16.118 -0.908 -15.979 1.00 62.34 126 GLY A C 1
ATOM 920 O O . GLY A 1 126 ? 17.028 -1.121 -16.782 1.00 62.34 126 GLY A O 1
ATOM 921 N N . VAL A 1 127 ? 16.298 -0.093 -14.932 1.00 60.78 127 VAL A N 1
ATOM 922 C CA . VAL A 1 127 ? 17.604 0.499 -14.610 1.00 60.78 127 VAL A CA 1
ATOM 923 C C . VAL A 1 127 ? 18.476 -0.566 -13.936 1.00 60.78 127 VAL A C 1
ATOM 925 O O . VAL A 1 127 ? 18.351 -0.823 -12.739 1.00 60.78 127 VAL A O 1
ATOM 928 N N . ASN A 1 128 ? 19.369 -1.194 -14.708 1.00 56.75 128 ASN A N 1
ATOM 929 C CA . ASN A 1 128 ? 20.260 -2.266 -14.231 1.00 56.75 128 ASN A CA 1
ATOM 930 C C . ASN A 1 128 ? 21.343 -1.777 -13.243 1.00 56.75 128 ASN A C 1
ATOM 932 O O . ASN A 1 128 ? 21.802 -2.551 -12.405 1.00 56.75 128 ASN A O 1
ATOM 936 N N . SER A 1 129 ? 21.680 -0.481 -13.276 1.00 58.41 129 SER A N 1
ATOM 937 C CA . SER A 1 129 ? 22.633 0.170 -12.361 1.00 58.41 129 SER A CA 1
ATOM 938 C C . SER A 1 129 ? 22.026 1.446 -11.768 1.00 58.41 129 SER A C 1
ATOM 940 O O . SER A 1 129 ? 22.363 2.549 -12.202 1.00 58.41 129 SER A O 1
ATOM 942 N N . PRO A 1 130 ? 21.081 1.336 -10.819 1.00 59.47 130 PRO A N 1
ATOM 943 C CA . PRO A 1 130 ? 20.470 2.511 -10.225 1.00 59.47 130 PRO A CA 1
ATOM 944 C C . PRO A 1 130 ? 21.496 3.224 -9.339 1.00 59.47 130 PRO A C 1
ATOM 946 O O . PRO A 1 130 ? 22.071 2.634 -8.425 1.00 59.47 130 PRO A O 1
ATOM 949 N N . THR A 1 131 ? 21.735 4.503 -9.612 1.00 69.31 131 THR A N 1
ATOM 950 C CA . THR A 1 131 ? 22.587 5.354 -8.780 1.00 69.31 131 THR A CA 1
ATOM 951 C C . THR A 1 131 ? 21.943 5.558 -7.406 1.00 69.31 131 THR A C 1
ATOM 953 O O . THR A 1 131 ? 20.739 5.787 -7.294 1.00 69.31 131 THR A O 1
ATOM 956 N N . THR A 1 132 ? 22.749 5.504 -6.342 1.00 72.44 132 THR A N 1
ATOM 957 C CA . THR A 1 132 ? 22.335 5.697 -4.938 1.00 72.44 132 THR A CA 1
ATOM 958 C C . THR A 1 132 ? 21.427 6.916 -4.689 1.00 72.44 132 THR A C 1
ATOM 960 O O . THR A 1 132 ? 20.459 6.784 -3.942 1.00 72.44 132 THR A O 1
ATOM 963 N N . PRO A 1 133 ? 21.650 8.101 -5.300 1.00 71.56 133 PRO A N 1
ATOM 964 C CA . PRO A 1 133 ? 20.716 9.222 -5.152 1.00 71.56 133 PRO A CA 1
ATOM 965 C C . PRO A 1 133 ? 19.333 8.954 -5.765 1.00 71.56 133 PRO A C 1
ATOM 967 O O . PRO A 1 133 ? 18.327 9.428 -5.249 1.00 71.56 133 PRO A O 1
ATOM 970 N N . MET A 1 134 ? 19.249 8.167 -6.836 1.00 69.56 134 MET A N 1
ATOM 971 C CA . MET A 1 134 ? 18.005 7.920 -7.568 1.00 69.56 134 MET A CA 1
ATOM 972 C C . MET A 1 134 ? 17.068 6.971 -6.804 1.00 69.56 134 MET A C 1
ATOM 974 O O . MET A 1 134 ? 15.853 7.189 -6.763 1.00 69.56 134 MET A O 1
ATOM 978 N N . THR A 1 135 ? 17.624 5.958 -6.128 1.00 73.19 135 THR A N 1
ATOM 979 C CA . THR A 1 135 ? 16.869 5.092 -5.203 1.00 73.19 135 THR A CA 1
ATOM 980 C C . THR A 1 135 ? 16.398 5.870 -3.979 1.00 73.19 135 THR A C 1
ATOM 982 O O . THR A 1 135 ? 15.263 5.688 -3.544 1.00 73.19 135 THR A O 1
ATOM 985 N N . LEU A 1 136 ? 17.229 6.779 -3.459 1.00 77.81 136 LEU A N 1
ATOM 986 C CA . LEU A 1 136 ? 16.891 7.588 -2.291 1.00 77.81 136 LEU A CA 1
ATOM 987 C C . LEU A 1 136 ? 15.766 8.592 -2.581 1.00 77.81 136 LEU A C 1
ATOM 989 O O . LEU A 1 136 ? 14.848 8.730 -1.773 1.00 77.81 136 LEU A O 1
ATOM 993 N N . ILE A 1 137 ? 15.783 9.246 -3.748 1.00 79.19 137 ILE A N 1
ATOM 994 C CA . ILE A 1 137 ? 14.687 10.136 -4.163 1.00 79.19 137 ILE A CA 1
ATOM 995 C C . ILE A 1 137 ? 13.413 9.319 -4.416 1.00 79.19 137 ILE A C 1
ATOM 997 O O . ILE A 1 137 ? 12.343 9.721 -3.970 1.00 79.19 137 ILE A O 1
ATOM 1001 N N . SER A 1 138 ? 13.512 8.149 -5.057 1.00 74.88 138 SER A N 1
ATOM 1002 C CA . SER A 1 138 ? 12.351 7.267 -5.281 1.00 74.88 138 SER A CA 1
ATOM 1003 C C . SER A 1 138 ? 11.727 6.803 -3.964 1.00 74.88 138 SER A C 1
ATOM 1005 O O . SER A 1 138 ? 10.507 6.844 -3.812 1.00 74.88 138 SER A O 1
ATOM 1007 N N . PHE A 1 139 ? 12.558 6.446 -2.982 1.00 79.12 139 PHE A N 1
ATOM 1008 C CA . PHE A 1 139 ? 12.121 6.164 -1.619 1.00 79.12 139 PHE A CA 1
ATOM 1009 C C . PHE A 1 139 ? 11.418 7.372 -0.988 1.00 79.12 139 PHE A C 1
ATOM 1011 O O . PHE A 1 139 ? 10.322 7.225 -0.451 1.00 79.12 139 PHE A O 1
ATOM 1018 N N . GLY A 1 140 ? 12.009 8.566 -1.088 1.00 80.38 140 GLY A N 1
ATOM 1019 C CA . GLY A 1 140 ? 11.425 9.794 -0.546 1.00 80.38 140 GLY A CA 1
ATOM 1020 C C . GLY A 1 140 ? 10.060 10.123 -1.156 1.00 80.38 140 GLY A C 1
ATOM 1021 O O . GLY A 1 140 ? 9.117 10.427 -0.427 1.00 80.38 140 GLY A O 1
ATOM 1022 N N . VAL A 1 141 ? 9.924 9.993 -2.477 1.00 80.75 141 VAL A N 1
ATOM 1023 C CA . VAL A 1 141 ? 8.663 10.226 -3.202 1.00 80.75 141 VAL A CA 1
ATOM 1024 C C . VAL A 1 141 ? 7.613 9.170 -2.848 1.00 80.75 141 VAL A C 1
ATOM 1026 O O . VAL A 1 141 ? 6.454 9.521 -2.606 1.00 80.75 141 VAL A O 1
ATOM 1029 N N . ALA A 1 142 ? 8.005 7.895 -2.766 1.00 79.75 142 ALA A N 1
ATOM 1030 C CA . ALA A 1 142 ? 7.114 6.808 -2.362 1.00 79.75 142 ALA A CA 1
ATOM 1031 C C . ALA A 1 142 ? 6.628 6.986 -0.916 1.00 79.75 142 ALA A C 1
ATOM 1033 O O . ALA A 1 142 ? 5.441 6.806 -0.633 1.00 79.75 142 ALA A O 1
ATOM 1034 N N . LEU A 1 143 ? 7.520 7.412 -0.017 1.00 83.94 143 LEU A N 1
ATOM 1035 C CA . LEU A 1 143 ? 7.196 7.682 1.379 1.00 83.94 143 LEU A CA 1
ATOM 1036 C C . LEU A 1 143 ? 6.253 8.877 1.513 1.00 83.94 143 LEU A C 1
ATOM 1038 O O . LEU A 1 143 ? 5.228 8.773 2.186 1.00 83.94 143 LEU A O 1
ATOM 1042 N N . ALA A 1 144 ? 6.564 9.991 0.846 1.00 85.00 144 ALA A N 1
ATOM 1043 C CA . ALA A 1 144 ? 5.712 11.175 0.843 1.00 85.00 144 ALA A CA 1
ATOM 1044 C C . ALA A 1 144 ? 4.311 10.843 0.309 1.00 85.00 144 ALA A C 1
ATOM 1046 O O . ALA A 1 144 ? 3.314 11.172 0.953 1.00 85.00 144 ALA A O 1
ATOM 1047 N N . SER A 1 145 ? 4.231 10.112 -0.806 1.00 83.62 145 SER A N 1
ATOM 1048 C CA . SER A 1 145 ? 2.955 9.684 -1.388 1.00 83.62 145 SER A CA 1
ATOM 1049 C C . SER A 1 145 ? 2.184 8.780 -0.428 1.00 83.62 145 SER A C 1
ATOM 1051 O O . SER A 1 145 ? 1.023 9.051 -0.129 1.00 83.62 145 SER A O 1
ATOM 1053 N N . SER A 1 146 ? 2.829 7.754 0.131 1.00 81.00 146 SER A N 1
ATOM 1054 C CA . SER A 1 146 ? 2.190 6.830 1.077 1.00 81.00 146 SER A CA 1
ATOM 1055 C C . SER A 1 146 ? 1.671 7.545 2.325 1.00 81.00 146 SER A C 1
ATOM 1057 O O . SER A 1 146 ? 0.592 7.215 2.809 1.00 81.00 146 SER A O 1
ATOM 1059 N N . LEU A 1 147 ? 2.384 8.558 2.827 1.00 84.81 147 LEU A N 1
ATOM 1060 C CA . LEU A 1 147 ? 1.932 9.370 3.959 1.00 84.81 147 LEU A CA 1
ATOM 1061 C C . LEU A 1 147 ? 0.733 10.252 3.603 1.00 84.81 147 LEU A C 1
ATOM 1063 O O . LEU A 1 147 ? -0.229 10.296 4.371 1.00 84.81 147 LEU A O 1
ATOM 1067 N N . VAL A 1 148 ? 0.756 10.919 2.445 1.00 84.81 148 VAL A N 1
ATOM 1068 C CA . VAL A 1 148 ? -0.380 11.724 1.962 1.00 84.81 148 VAL A CA 1
ATOM 1069 C C . VAL A 1 148 ? -1.623 10.848 1.833 1.00 84.81 148 VAL A C 1
ATOM 1071 O O . VAL A 1 148 ? -2.683 11.187 2.363 1.00 84.81 148 VAL A O 1
ATOM 1074 N N . PHE A 1 149 ? -1.484 9.679 1.210 1.00 82.19 149 PHE A N 1
ATOM 1075 C CA . PHE A 1 149 ? -2.584 8.737 1.066 1.00 82.19 149 PHE A CA 1
ATOM 1076 C C . PHE A 1 149 ? -3.029 8.140 2.398 1.00 82.19 149 PHE A C 1
ATOM 1078 O O . PHE A 1 149 ? -4.227 8.034 2.637 1.00 82.19 149 PHE A O 1
ATOM 1085 N N . LEU A 1 150 ? -2.118 7.843 3.321 1.00 84.50 150 LEU A N 1
ATOM 1086 C CA . LEU A 1 150 ? -2.486 7.407 4.666 1.00 84.50 150 LEU A CA 1
ATOM 1087 C C . LEU A 1 150 ? -3.367 8.453 5.373 1.00 84.50 150 LEU A C 1
ATOM 1089 O O . LEU A 1 150 ? -4.399 8.106 5.955 1.00 84.50 150 LEU A O 1
ATOM 1093 N N . VAL A 1 151 ? -2.990 9.733 5.303 1.00 84.19 151 VAL A N 1
ATOM 1094 C CA . VAL A 1 151 ? -3.775 10.837 5.879 1.00 84.19 151 VAL A CA 1
ATOM 1095 C C . VAL A 1 151 ? -5.141 10.948 5.200 1.00 84.19 151 VAL A C 1
ATOM 1097 O O . VAL A 1 151 ? -6.152 11.070 5.897 1.00 84.19 151 VAL A O 1
ATOM 1100 N N . LEU A 1 152 ? -5.196 10.834 3.870 1.00 81.88 152 LEU A N 1
ATOM 1101 C CA . LEU A 1 152 ? -6.455 10.794 3.121 1.00 81.88 152 LEU A CA 1
ATOM 1102 C C . LEU A 1 152 ? -7.333 9.610 3.544 1.00 81.88 152 LEU A C 1
ATOM 1104 O O . LEU A 1 152 ? -8.518 9.800 3.808 1.00 81.88 152 LEU A O 1
ATOM 1108 N N . GLY A 1 153 ? -6.768 8.411 3.696 1.00 77.00 153 GLY A N 1
ATOM 1109 C CA . GLY A 1 153 ? -7.481 7.222 4.165 1.00 77.00 153 GLY A CA 1
ATOM 1110 C C . GLY A 1 153 ? -8.090 7.420 5.554 1.00 77.00 153 GLY A C 1
ATOM 1111 O O . GLY A 1 153 ? -9.253 7.077 5.782 1.00 77.00 153 GLY A O 1
ATOM 1112 N N . PHE A 1 154 ? -7.360 8.063 6.471 1.00 80.12 154 PHE A N 1
ATOM 1113 C CA . PHE A 1 154 ? -7.910 8.452 7.771 1.00 80.12 154 PHE A CA 1
ATOM 1114 C C . PHE A 1 154 ? -9.014 9.509 7.664 1.00 80.12 154 PHE A C 1
ATOM 1116 O O . PHE A 1 154 ? -9.998 9.426 8.405 1.00 80.12 154 PHE A O 1
ATOM 1123 N N . ALA A 1 155 ? -8.880 10.485 6.764 1.00 81.62 155 ALA A N 1
ATOM 1124 C CA . ALA A 1 155 ? -9.893 11.514 6.543 1.00 81.62 155 ALA A CA 1
ATOM 1125 C C . ALA A 1 155 ? -11.196 10.919 5.985 1.00 81.62 155 ALA A C 1
ATOM 1127 O O . ALA A 1 155 ? -12.270 11.203 6.519 1.00 81.62 155 ALA A O 1
ATOM 1128 N N . VAL A 1 156 ? -11.106 10.026 4.992 1.00 75.88 156 VAL A N 1
ATOM 1129 C CA . VAL A 1 156 ? -12.264 9.308 4.434 1.00 75.88 156 VAL A CA 1
ATOM 1130 C C . VAL A 1 156 ? -12.923 8.437 5.503 1.00 75.88 156 VAL A C 1
ATOM 1132 O O . VAL A 1 156 ? -14.136 8.515 5.693 1.00 75.88 156 VAL A O 1
ATOM 1135 N N . ALA A 1 157 ? -12.143 7.673 6.276 1.00 73.06 157 ALA A N 1
ATOM 1136 C CA . ALA A 1 157 ? -12.680 6.844 7.356 1.00 73.06 157 ALA A CA 1
ATOM 1137 C C . ALA A 1 157 ? -13.387 7.676 8.445 1.00 73.06 157 ALA A C 1
ATOM 1139 O O . ALA A 1 157 ? -14.413 7.257 8.988 1.00 73.06 157 ALA A O 1
ATOM 1140 N N . LYS A 1 158 ? -12.867 8.871 8.758 1.00 77.50 158 LYS A N 1
ATOM 1141 C CA . LYS A 1 158 ? -13.512 9.811 9.685 1.00 77.50 158 LYS A CA 1
ATOM 1142 C C . LYS A 1 158 ? -14.821 10.358 9.105 1.00 77.50 158 LYS A C 1
ATOM 1144 O O . LYS A 1 158 ? -15.813 10.410 9.829 1.00 77.50 158 LYS A O 1
ATOM 1149 N N . GLY A 1 159 ? -14.833 10.710 7.818 1.00 72.44 159 GLY A N 1
ATOM 1150 C CA . GLY A 1 159 ? -16.019 11.201 7.110 1.00 72.44 159 GLY A CA 1
ATOM 1151 C C . GLY A 1 159 ? -17.147 10.168 7.026 1.00 72.44 159 GLY A C 1
ATOM 1152 O O . GLY A 1 159 ? -18.313 10.505 7.240 1.00 72.44 159 GLY A O 1
ATOM 1153 N N . LEU A 1 160 ? -16.810 8.896 6.798 1.00 66.94 160 LEU A N 1
ATOM 1154 C CA . LEU A 1 160 ? -17.784 7.799 6.804 1.00 66.94 160 LEU A CA 1
ATOM 1155 C C . LEU A 1 160 ? -18.404 7.603 8.195 1.00 66.94 160 LEU A C 1
ATOM 1157 O O . LEU A 1 160 ? -19.626 7.558 8.315 1.00 66.94 160 LEU A O 1
ATOM 1161 N N . ARG A 1 161 ? -17.588 7.622 9.258 1.00 65.50 161 ARG A N 1
ATOM 1162 C CA . ARG A 1 161 ? -18.090 7.532 10.641 1.00 65.50 161 ARG A CA 1
ATOM 1163 C C . ARG A 1 161 ? -19.006 8.688 11.032 1.00 65.50 161 ARG A C 1
ATOM 1165 O O . ARG A 1 161 ? -19.956 8.472 11.772 1.00 65.50 161 ARG A O 1
ATOM 1172 N N . SER A 1 162 ? -18.753 9.905 10.546 1.00 60.34 162 SER A N 1
ATOM 1173 C CA . SER A 1 162 ? -19.653 11.035 10.819 1.00 60.34 162 SER A CA 1
ATOM 1174 C C . SER A 1 162 ? -21.011 10.920 10.124 1.00 60.34 162 SER A C 1
ATOM 1176 O O . SER A 1 162 ? -21.971 11.506 10.607 1.00 60.34 162 SER A O 1
ATOM 1178 N N . ARG A 1 163 ? -21.109 10.165 9.020 1.00 57.94 163 ARG A N 1
ATOM 1179 C CA . ARG A 1 163 ? -22.366 9.970 8.279 1.00 57.94 163 ARG A CA 1
ATOM 1180 C C . ARG A 1 163 ? -23.200 8.802 8.805 1.00 57.94 163 ARG A C 1
ATOM 1182 O O . ARG A 1 163 ? -24.417 8.823 8.664 1.00 57.94 163 ARG A O 1
ATOM 1189 N N . GLU A 1 164 ? -22.572 7.812 9.438 1.00 53.56 164 GLU A N 1
ATOM 1190 C CA . GLU A 1 164 ? -23.296 6.733 10.127 1.00 53.56 164 GLU A CA 1
ATOM 1191 C C . GLU A 1 164 ? -23.992 7.213 11.412 1.00 53.56 164 GLU A C 1
ATOM 1193 O O . GLU A 1 164 ? -25.013 6.654 11.780 1.00 53.56 164 GLU A O 1
ATOM 1198 N N . VAL A 1 165 ? -23.507 8.280 12.062 1.00 50.91 165 VAL A N 1
ATOM 1199 C CA . VAL A 1 165 ? -24.133 8.857 13.275 1.00 50.91 165 VAL A CA 1
ATOM 1200 C C . VAL A 1 165 ? -25.391 9.692 12.965 1.00 50.91 165 VAL A C 1
ATOM 1202 O O . VAL A 1 165 ? -26.140 10.039 13.870 1.00 50.91 165 VAL A O 1
ATOM 1205 N N . THR A 1 166 ? -25.668 9.993 11.693 1.00 47.44 166 THR A N 1
ATOM 1206 C CA . THR A 1 166 ? -26.891 10.697 11.256 1.00 47.44 166 THR A CA 1
ATOM 1207 C C . THR A 1 166 ? -28.014 9.759 10.796 1.00 47.44 166 THR A C 1
ATOM 1209 O O . THR A 1 166 ? -28.910 10.209 10.081 1.00 47.44 166 THR A O 1
ATOM 1212 N N . ARG A 1 167 ? -27.970 8.468 11.150 1.00 37.78 167 ARG A N 1
ATOM 1213 C CA . ARG A 1 167 ? -28.985 7.486 10.750 1.00 37.78 167 ARG A CA 1
ATOM 1214 C C . ARG A 1 167 ? -29.579 6.733 11.929 1.00 37.78 167 ARG A C 1
ATOM 1216 O O . ARG A 1 167 ? -28.803 6.354 12.829 1.00 37.78 167 ARG A O 1
#

pLDDT: mean 74.99, std 7.96, range [37.78, 85.5]

Sequence (167 aa):
MLVAAAIGVAGSLVVVPLTYLQVFAGIAHVYLVAATLGLWFLQCVVPLIVVRKPGASLIACLAMGVVSAATTPFGVAAIGALIMEGLLIELPFMVTLYRRWTRPQFVASAMLFSAMMGTMAPRAVGVNSPTTPMTLISFGVALASSLVFLVLGFAVAKGLRSREVTR

Solvent-accessible surface area (backbone atoms only — not comparable to full-atom values): 8332 Å² total; per-residue (Å²): 105,71,66,20,37,50,45,15,48,61,40,30,70,50,48,55,60,47,52,55,50,38,56,55,24,40,74,71,38,64,63,52,37,18,43,50,48,6,58,55,47,35,60,39,44,44,26,30,70,72,65,70,44,91,61,22,20,33,48,11,20,39,42,20,10,57,53,42,25,76,75,40,97,65,25,74,57,38,29,57,54,30,34,51,50,17,46,53,50,40,42,53,38,57,78,52,68,66,76,63,92,51,73,68,47,58,50,50,15,38,47,52,49,15,56,57,52,14,52,42,43,48,52,76,58,65,42,89,76,69,52,73,69,59,36,51,50,24,22,50,42,10,34,52,30,23,50,53,33,48,55,49,50,52,50,52,56,52,54,52,56,63,57,58,74,76,109

Mean predicted aligned error: 8.16 Å

Organism: NCBI:txid2913504

Secondary structure (DSSP, 8-state):
-HHHHHHHHHHHHHHHHHHHHHHHHHHH-HHHHHHHHHHHHHHHHHHHHHH-STTHHHHHHHHHHHHHHHHSTTTTHHHHHHHHHHHHHHHHHHHTTT----HHHHHHHHHHHHHHHHHHHHHHTT-SS--HHHHHHHHHHHHHHHHHHHHHHHHHHHHHHHHHTT-

InterPro domains:
  IPR017195 ABC-type thiamin-related transport system, permease component 1, predicted [PF09819] (2-115)